Protein AF-A0A946EGB4-F1 (afdb_monomer_lite)

Sequence (97 aa):
ALDGTWSEYKRSTGRFAARRSSIRDAADFIGWYMTETKRRSGVALSDARNQYLAYHEGQGGFMRGTHLKKPWLLAVADKVANRSSTYRRQLKSCGKI

pLDDT: mean 95.58, std 6.67, range [55.81, 98.75]

Foldseek 3Di:
DVVVLVVVVCVVVVVVVQDCPDPVSVVVSLVVQLVVLCVQPVQDSLQQLLSQVCVVLPSVRSVVVVCVVPVVSSVVSVVRNVVSVVVVVVCVVVVND

Structure (mmCIF, N/CA/C/O backbone):
data_AF-A0A946EGB4-F1
#
_entry.id   AF-A0A946EGB4-F1
#
loop_
_atom_site.group_PDB
_atom_site.id
_atom_site.type_symbol
_atom_site.label_atom_id
_atom_site.label_alt_id
_atom_site.label_comp_id
_atom_site.label_asym_id
_atom_site.label_entity_id
_atom_site.label_seq_id
_atom_site.pdbx_PDB_ins_code
_atom_site.Cartn_x
_atom_site.Cartn_y
_atom_site.Cartn_z
_atom_site.occupancy
_atom_site.B_iso_or_equiv
_atom_site.auth_seq_id
_atom_site.auth_comp_id
_atom_site.auth_asym_id
_atom_site.auth_at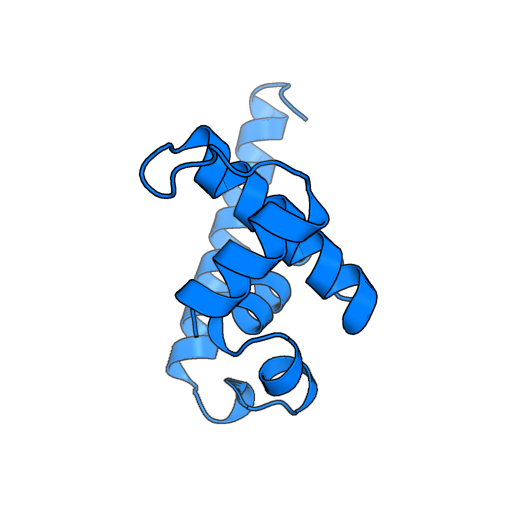om_id
_atom_site.pdbx_PDB_model_num
ATOM 1 N N . ALA A 1 1 ? 1.429 7.017 -14.478 1.00 55.81 1 ALA A N 1
ATOM 2 C CA . ALA A 1 1 ? 1.049 5.738 -13.830 1.00 55.81 1 ALA A CA 1
ATOM 3 C C . ALA A 1 1 ? -0.176 5.892 -12.918 1.00 55.81 1 ALA A C 1
ATOM 5 O O . ALA A 1 1 ? -1.177 5.243 -13.185 1.00 55.81 1 ALA A O 1
ATOM 6 N N . LEU A 1 2 ? -0.154 6.787 -11.915 1.00 58.81 2 LEU A N 1
ATOM 7 C CA . LEU A 1 2 ? -1.267 6.962 -10.960 1.00 58.81 2 LEU A CA 1
ATOM 8 C C . LEU A 1 2 ? -2.611 7.345 -11.620 1.00 58.81 2 LEU A C 1
ATOM 10 O O . LEU A 1 2 ? -3.662 6.860 -11.198 1.00 58.81 2 LEU A O 1
ATOM 14 N N . ASP A 1 3 ? -2.596 8.155 -12.686 1.00 66.75 3 ASP A N 1
ATOM 15 C CA . ASP A 1 3 ? -3.802 8.553 -13.448 1.00 66.75 3 ASP A CA 1
ATOM 16 C C . ASP A 1 3 ? -4.472 7.410 -14.202 1.00 66.75 3 ASP A C 1
ATOM 18 O O . ASP A 1 3 ? -5.704 7.341 -14.240 1.00 66.75 3 ASP A O 1
ATOM 22 N N . GLY A 1 4 ? -3.686 6.450 -1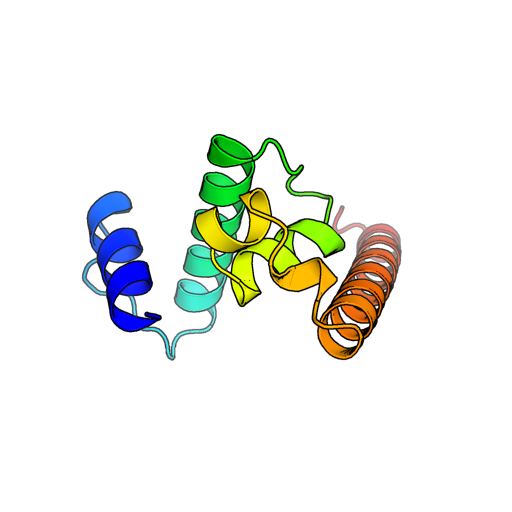4.694 1.00 83.62 4 GLY A N 1
ATOM 23 C CA . GLY A 1 4 ? -4.211 5.242 -15.327 1.00 83.62 4 GLY A CA 1
ATOM 24 C C . GLY A 1 4 ? -4.945 4.356 -14.323 1.00 83.62 4 GLY A C 1
ATOM 25 O O . GLY A 1 4 ? -6.108 4.016 -14.535 1.00 83.62 4 GLY A O 1
ATOM 26 N N . THR A 1 5 ? -4.301 4.064 -13.190 1.00 89.94 5 THR A N 1
ATOM 27 C CA . THR A 1 5 ? -4.838 3.169 -12.153 1.00 89.94 5 THR A CA 1
ATOM 28 C C . THR A 1 5 ? -6.079 3.742 -11.467 1.00 89.94 5 THR A C 1
ATOM 30 O O . THR A 1 5 ? -7.042 3.022 -11.224 1.00 89.94 5 THR A O 1
ATOM 33 N N . TRP A 1 6 ? -6.120 5.052 -11.204 1.00 93.44 6 TRP A N 1
ATOM 34 C CA . TRP A 1 6 ? -7.328 5.687 -10.661 1.00 93.44 6 TRP A CA 1
ATOM 35 C C . TRP A 1 6 ? -8.499 5.645 -11.642 1.00 93.44 6 TRP A C 1
ATOM 37 O O . TRP A 1 6 ? -9.643 5.425 -11.254 1.00 93.44 6 TRP A O 1
ATOM 47 N N . SER A 1 7 ? -8.222 5.851 -12.930 1.00 93.50 7 SER A N 1
ATOM 48 C CA . SER A 1 7 ? -9.255 5.775 -13.961 1.00 93.50 7 SER A CA 1
ATOM 49 C C . SER A 1 7 ? -9.791 4.351 -14.116 1.00 93.50 7 SER A C 1
ATOM 51 O O . SER A 1 7 ? -10.993 4.168 -14.290 1.00 93.50 7 SER A O 1
ATOM 53 N N . GLU A 1 8 ? -8.923 3.343 -14.008 1.00 93.50 8 GLU A N 1
ATOM 54 C CA . GLU A 1 8 ? -9.305 1.929 -13.977 1.00 93.50 8 GLU A CA 1
ATOM 55 C C . GLU A 1 8 ? -10.177 1.593 -12.765 1.00 93.50 8 GLU A C 1
ATOM 57 O O . GLU A 1 8 ? -11.225 0.973 -12.931 1.00 93.50 8 GLU A O 1
ATOM 62 N N . TYR A 1 9 ? -9.819 2.073 -11.576 1.00 95.75 9 TYR A N 1
ATOM 63 C CA . TYR A 1 9 ? -10.669 1.970 -10.391 1.00 95.75 9 TYR A CA 1
ATOM 64 C C . TYR A 1 9 ? -12.059 2.568 -10.631 1.00 95.75 9 TYR A C 1
ATOM 66 O O . TYR A 1 9 ? -13.060 1.882 -10.437 1.00 95.75 9 TYR A O 1
ATOM 74 N N . LYS A 1 10 ? -12.149 3.812 -11.123 1.00 96.38 10 LYS A N 1
ATOM 75 C CA . LYS A 1 10 ? -13.451 4.452 -11.379 1.00 96.38 10 LYS A CA 1
ATOM 76 C C . LYS A 1 10 ? -14.304 3.661 -12.371 1.00 96.38 10 LYS A C 1
ATOM 78 O O . LYS A 1 10 ? -15.504 3.537 -12.161 1.00 96.38 10 LYS A O 1
ATOM 83 N N . ARG A 1 11 ? -13.694 3.119 -13.432 1.00 96.44 11 ARG A N 1
ATOM 84 C CA . ARG A 1 11 ? -14.396 2.287 -14.425 1.00 96.44 11 ARG A CA 1
ATOM 85 C C . ARG A 1 11 ? -14.832 0.941 -13.847 1.00 96.44 11 ARG A C 1
ATOM 87 O O . ARG A 1 11 ? -15.977 0.560 -14.030 1.00 96.44 11 ARG A O 1
ATOM 94 N N . SER A 1 12 ? -13.940 0.242 -13.146 1.00 95.12 12 SER A N 1
ATOM 95 C CA . SER A 1 12 ? -14.206 -1.099 -12.601 1.00 95.12 12 SER A CA 1
ATOM 96 C C . SER A 1 12 ? -15.201 -1.102 -11.440 1.00 95.12 12 SER A C 1
ATOM 98 O O . SER A 1 12 ? -15.878 -2.101 -11.228 1.00 95.12 12 SER A O 1
ATOM 100 N N . THR A 1 13 ? -15.312 0.006 -10.706 1.00 95.94 13 THR A N 1
ATOM 101 C CA . THR A 1 13 ? -16.232 0.143 -9.562 1.00 95.94 13 THR A CA 1
ATOM 102 C C . THR A 1 13 ? -17.490 0.953 -9.880 1.00 95.94 13 THR A C 1
ATOM 104 O O . THR A 1 13 ? -18.360 1.088 -9.025 1.00 95.94 13 THR A O 1
ATOM 107 N N . GLY A 1 14 ? -17.587 1.548 -11.075 1.00 96.31 14 GLY A N 1
ATOM 108 C CA . GLY A 1 14 ? -18.665 2.476 -11.441 1.00 96.31 14 GLY A CA 1
ATOM 109 C C . GLY A 1 14 ? -18.633 3.819 -10.694 1.00 96.31 14 GLY A C 1
ATOM 110 O O . GLY A 1 14 ? -19.537 4.641 -10.846 1.00 96.31 14 GLY A O 1
ATOM 111 N N . ARG A 1 15 ? -17.596 4.094 -9.890 1.00 95.31 15 ARG A N 1
ATOM 112 C CA . ARG A 1 15 ? -17.490 5.293 -9.041 1.00 95.31 15 ARG A CA 1
ATOM 113 C C . ARG A 1 15 ? -16.926 6.500 -9.795 1.00 95.31 15 ARG A C 1
ATOM 115 O O . ARG A 1 15 ? -15.904 7.073 -9.415 1.00 95.31 15 ARG A O 1
ATOM 122 N N . PHE A 1 16 ? -17.585 6.933 -10.867 1.00 94.31 16 PHE A N 1
ATOM 123 C CA . PHE A 1 16 ? -17.084 8.019 -11.726 1.00 94.31 16 PHE A CA 1
ATOM 124 C C . PHE A 1 16 ? -16.906 9.368 -11.010 1.00 94.31 16 PHE A C 1
ATOM 126 O O . PHE A 1 16 ? -16.010 10.134 -11.376 1.00 94.31 16 PHE A O 1
ATOM 133 N N . ALA A 1 17 ? -17.702 9.625 -9.968 1.00 95.94 17 ALA A N 1
ATOM 134 C CA . ALA A 1 17 ? -17.638 10.835 -9.148 1.00 95.94 17 ALA A CA 1
ATOM 135 C C . ALA A 1 17 ? -16.602 10.776 -8.004 1.00 95.94 17 ALA A C 1
ATOM 137 O O . ALA A 1 17 ? -16.459 11.760 -7.276 1.00 95.94 17 ALA A O 1
ATOM 138 N N . ALA A 1 18 ? -15.880 9.658 -7.832 1.00 96.50 18 ALA A N 1
ATOM 139 C CA . ALA A 1 18 ? -14.882 9.508 -6.773 1.00 96.50 18 ALA A CA 1
ATOM 140 C C . ALA A 1 18 ? -13.754 10.541 -6.900 1.00 96.50 18 ALA A C 1
ATOM 142 O O . ALA A 1 18 ? -13.206 10.768 -7.988 1.00 96.50 18 ALA A O 1
ATOM 143 N N . ARG A 1 19 ? -13.355 11.126 -5.766 1.00 95.25 19 ARG A N 1
ATOM 144 C CA . ARG A 1 19 ? -12.336 12.184 -5.704 1.00 95.25 19 ARG A CA 1
ATOM 145 C C . ARG A 1 19 ? -11.124 11.716 -4.913 1.00 95.25 19 ARG A C 1
ATOM 147 O O . ARG A 1 19 ? -11.252 11.359 -3.753 1.00 95.25 19 ARG A O 1
ATOM 154 N N . ARG A 1 20 ? -9.920 11.805 -5.486 1.00 91.88 20 ARG A N 1
ATOM 155 C CA . ARG A 1 20 ? -8.679 11.409 -4.786 1.00 91.88 20 ARG A CA 1
ATOM 156 C C . ARG A 1 20 ? -8.415 12.178 -3.494 1.00 91.88 20 ARG A C 1
ATOM 158 O O . ARG A 1 20 ? -7.774 11.650 -2.597 1.00 91.88 20 ARG A O 1
ATOM 165 N N . SER A 1 21 ? -8.882 13.421 -3.417 1.00 94.38 21 SER A N 1
ATOM 166 C CA . SER A 1 21 ? -8.761 14.261 -2.224 1.00 94.38 21 SER A CA 1
ATOM 167 C C . SER A 1 21 ? -9.723 13.858 -1.101 1.00 94.38 21 SER A C 1
ATOM 169 O O . SER A 1 21 ? -9.536 14.275 0.037 1.00 94.38 21 SER A O 1
ATOM 171 N N . SER A 1 22 ? -10.743 13.045 -1.392 1.00 97.50 22 SER A N 1
ATOM 172 C CA . SER A 1 22 ? -11.635 12.479 -0.382 1.00 97.50 22 SER A CA 1
ATOM 173 C C . SER A 1 22 ? -10.956 11.287 0.279 1.00 97.50 22 SER A C 1
ATOM 175 O O . SER A 1 22 ? -10.682 10.285 -0.380 1.00 97.50 22 SER A O 1
ATOM 177 N N . ILE A 1 23 ? -10.741 11.354 1.597 1.00 96.44 23 ILE A N 1
ATOM 178 C CA . ILE A 1 23 ? -10.152 10.240 2.354 1.00 96.44 23 ILE A CA 1
ATOM 179 C C . ILE A 1 23 ? -10.954 8.942 2.191 1.00 96.44 23 ILE A C 1
ATOM 181 O O . ILE A 1 23 ? -10.373 7.864 2.113 1.00 96.44 23 ILE A O 1
ATOM 185 N N . ARG A 1 24 ? -12.284 9.045 2.069 1.00 97.75 24 ARG A N 1
ATOM 186 C CA . ARG A 1 24 ? -13.170 7.895 1.862 1.00 97.75 24 ARG A CA 1
ATOM 187 C C . ARG A 1 24 ? -12.902 7.217 0.520 1.00 97.75 24 ARG A C 1
ATOM 189 O O . ARG A 1 24 ? -12.734 6.005 0.479 1.00 97.75 24 ARG A O 1
ATOM 196 N N . ASP A 1 25 ? -12.847 7.991 -0.560 1.00 97.62 25 ASP A N 1
ATOM 197 C CA . ASP A 1 25 ? -12.632 7.437 -1.901 1.00 97.62 25 ASP A CA 1
ATOM 198 C C . ASP A 1 25 ? -11.185 6.972 -2.095 1.00 97.62 25 ASP A C 1
ATOM 200 O O . ASP A 1 25 ? -10.941 5.994 -2.797 1.00 97.62 25 ASP A O 1
ATOM 204 N N . ALA A 1 26 ? -10.226 7.654 -1.464 1.00 96.50 26 ALA A N 1
ATOM 205 C CA . ALA A 1 26 ? -8.836 7.228 -1.449 1.00 96.50 26 ALA A CA 1
ATOM 206 C C . ALA A 1 26 ? -8.678 5.885 -0.723 1.00 96.50 26 ALA A C 1
ATOM 208 O O . ALA A 1 26 ? -8.026 4.989 -1.249 1.00 96.50 26 ALA A O 1
ATOM 209 N N . ALA A 1 27 ? -9.301 5.709 0.446 1.00 96.81 27 ALA A N 1
ATOM 210 C CA . ALA A 1 27 ? -9.260 4.444 1.177 1.00 96.81 27 ALA A CA 1
ATOM 211 C C . ALA A 1 27 ? -9.933 3.298 0.399 1.00 96.81 27 ALA A C 1
ATOM 213 O O . ALA A 1 27 ? -9.373 2.203 0.338 1.00 96.81 27 ALA A O 1
ATOM 214 N N . ASP A 1 28 ? -11.078 3.556 -0.242 1.00 97.75 28 ASP A N 1
ATOM 215 C CA . ASP A 1 28 ? -11.769 2.578 -1.098 1.00 97.75 28 ASP A CA 1
ATOM 216 C C . ASP A 1 28 ? -10.887 2.141 -2.278 1.00 97.75 28 ASP A C 1
ATOM 218 O O . ASP A 1 28 ? -10.697 0.950 -2.521 1.00 97.75 28 ASP A O 1
ATOM 222 N N . PHE A 1 29 ? -10.235 3.101 -2.942 1.00 97.06 29 PHE A N 1
ATOM 223 C CA . PHE A 1 29 ? -9.257 2.826 -3.993 1.00 97.06 29 PHE A CA 1
ATOM 224 C C . PHE A 1 29 ? -8.099 1.942 -3.516 1.00 97.06 29 PHE A C 1
ATOM 226 O O . PHE A 1 29 ? -7.713 1.008 -4.222 1.00 97.06 29 PHE A O 1
ATOM 233 N N . ILE A 1 30 ? -7.546 2.203 -2.326 1.00 96.50 30 ILE A N 1
ATOM 234 C CA . ILE A 1 30 ? -6.482 1.364 -1.758 1.00 96.50 30 ILE A CA 1
ATOM 235 C C . ILE A 1 30 ? -6.991 -0.065 -1.519 1.00 96.50 30 ILE A C 1
ATOM 237 O O . ILE A 1 30 ? -6.304 -1.019 -1.885 1.00 96.50 30 ILE A O 1
ATOM 241 N N . GLY A 1 31 ? -8.201 -0.232 -0.973 1.00 97.12 31 GLY A N 1
ATOM 242 C CA . GLY A 1 31 ? -8.817 -1.548 -0.768 1.00 97.12 31 GLY A CA 1
ATOM 243 C C . GLY A 1 31 ? -9.063 -2.308 -2.077 1.00 97.12 31 GLY A C 1
ATOM 244 O O . GLY A 1 31 ? -8.731 -3.494 -2.187 1.00 97.12 31 GLY A O 1
ATOM 245 N N . TRP A 1 32 ? -9.566 -1.614 -3.100 1.00 97.69 32 TRP A N 1
ATOM 246 C CA . TRP A 1 32 ? -9.712 -2.151 -4.453 1.00 97.69 32 TRP A CA 1
ATOM 247 C C . TRP A 1 32 ? -8.361 -2.600 -5.028 1.00 97.69 32 TRP A C 1
ATOM 249 O O . TRP A 1 32 ? -8.228 -3.731 -5.497 1.00 97.69 32 TRP A O 1
ATOM 259 N N . TYR A 1 33 ? -7.322 -1.768 -4.910 1.00 96.94 33 TYR A N 1
ATOM 260 C CA . TYR A 1 33 ? -5.988 -2.087 -5.419 1.00 96.94 33 TYR A CA 1
ATOM 261 C C . TYR A 1 33 ? -5.365 -3.299 -4.710 1.00 96.94 33 TYR A C 1
ATOM 263 O O . TYR A 1 33 ? -4.737 -4.148 -5.349 1.00 96.94 33 TYR A O 1
ATOM 271 N N . MET A 1 34 ? -5.539 -3.410 -3.389 1.00 97.50 34 MET A N 1
ATOM 272 C CA . MET A 1 34 ? -5.065 -4.562 -2.612 1.00 97.50 34 MET A CA 1
ATOM 273 C C . MET A 1 34 ? -5.803 -5.850 -2.993 1.00 97.50 34 MET A C 1
ATOM 275 O O . MET A 1 34 ? -5.191 -6.917 -3.073 1.00 97.50 34 MET A O 1
ATOM 279 N N . THR A 1 35 ? -7.102 -5.756 -3.288 1.00 98.00 35 THR A N 1
ATOM 280 C CA . THR A 1 35 ? -7.903 -6.885 -3.786 1.00 98.00 35 THR A CA 1
ATOM 281 C C . THR A 1 35 ? -7.405 -7.350 -5.150 1.00 98.00 35 THR A C 1
ATOM 283 O O . THR A 1 35 ? -7.191 -8.546 -5.355 1.00 98.00 35 THR A O 1
ATOM 286 N N . GLU A 1 36 ? -7.128 -6.414 -6.055 1.00 97.00 36 GLU A N 1
ATOM 287 C CA . GLU A 1 36 ? -6.572 -6.736 -7.367 1.00 97.00 36 GLU A CA 1
ATOM 288 C C . GLU A 1 36 ? -5.155 -7.317 -7.259 1.00 97.00 36 GLU A C 1
ATOM 290 O O . GLU A 1 36 ? -4.805 -8.266 -7.962 1.00 97.00 36 GLU A O 1
ATOM 295 N N . THR A 1 37 ? -4.357 -6.819 -6.313 1.00 97.44 37 THR A N 1
ATOM 296 C CA . THR A 1 37 ? -3.036 -7.378 -6.007 1.00 97.44 37 THR A CA 1
ATOM 297 C C . THR A 1 37 ? -3.157 -8.824 -5.548 1.00 97.44 37 THR A C 1
ATOM 299 O O . THR A 1 37 ? -2.511 -9.693 -6.128 1.00 97.44 37 THR A O 1
ATOM 302 N N . LYS A 1 38 ? -4.043 -9.112 -4.586 1.00 98.25 38 LYS A N 1
ATOM 303 C CA . LYS A 1 38 ? -4.315 -10.485 -4.141 1.00 98.25 38 LYS A CA 1
ATOM 304 C C . LYS A 1 38 ? -4.727 -11.379 -5.310 1.00 98.25 38 LYS A C 1
ATOM 306 O O . LYS A 1 38 ? -4.218 -12.489 -5.426 1.00 98.25 38 LYS A O 1
ATOM 311 N N . ARG A 1 39 ? -5.617 -10.900 -6.183 1.00 97.00 39 ARG A N 1
ATOM 312 C CA . ARG A 1 39 ? -6.101 -11.659 -7.344 1.00 97.00 39 ARG A CA 1
ATOM 313 C C . ARG A 1 39 ? -4.977 -12.011 -8.323 1.00 97.00 39 ARG A C 1
ATOM 315 O O . ARG A 1 39 ? -4.997 -13.097 -8.890 1.00 97.00 39 ARG A O 1
ATOM 322 N N . ARG A 1 40 ? -4.015 -11.107 -8.537 1.00 95.19 40 ARG A N 1
ATOM 323 C CA . ARG A 1 40 ? -2.933 -11.292 -9.520 1.00 95.19 40 ARG A CA 1
ATOM 324 C C . ARG A 1 40 ? -1.713 -12.031 -8.983 1.00 95.19 40 ARG A C 1
ATOM 326 O O . ARG A 1 40 ? -1.132 -12.811 -9.724 1.00 95.19 40 ARG A O 1
ATOM 333 N N . SER A 1 41 ? -1.300 -11.759 -7.746 1.00 95.38 41 SER A N 1
ATOM 334 C CA . SER A 1 41 ? -0.046 -12.281 -7.184 1.00 95.38 41 SER A CA 1
ATOM 335 C C . SER A 1 41 ? -0.236 -13.269 -6.034 1.00 95.38 41 SER A C 1
ATOM 337 O O . SER A 1 41 ? 0.745 -13.823 -5.549 1.00 95.38 41 SER A O 1
ATOM 339 N N . GLY A 1 42 ? -1.467 -13.470 -5.552 1.00 95.44 42 GLY A N 1
ATOM 340 C CA . GLY A 1 42 ? -1.751 -14.317 -4.390 1.00 95.44 42 GLY A CA 1
ATOM 341 C C . GLY A 1 42 ? -1.380 -13.690 -3.042 1.00 95.44 42 GLY A C 1
ATOM 342 O O . GLY A 1 42 ? -1.621 -14.302 -2.002 1.00 95.44 42 GLY A O 1
ATOM 343 N N . VAL A 1 43 ? -0.837 -12.467 -3.021 1.00 97.38 43 VAL A N 1
ATOM 344 C CA . VAL A 1 43 ? -0.473 -11.775 -1.776 1.00 97.38 43 VAL A CA 1
ATOM 345 C C . VAL A 1 43 ? -1.718 -11.573 -0.914 1.00 97.38 43 VAL A C 1
ATOM 347 O O . VAL A 1 43 ? -2.686 -10.927 -1.320 1.00 97.38 43 VAL A O 1
ATOM 350 N N . ALA A 1 44 ? -1.698 -12.118 0.301 1.00 98.12 44 ALA A N 1
ATOM 351 C CA . ALA A 1 44 ? -2.814 -11.998 1.228 1.00 98.12 44 ALA A CA 1
ATOM 352 C C . ALA A 1 44 ? -3.115 -10.524 1.552 1.00 98.12 44 ALA A C 1
ATOM 354 O O . ALA A 1 44 ? -2.213 -9.693 1.643 1.00 98.12 44 ALA A O 1
ATOM 355 N N . LEU A 1 45 ? -4.385 -10.185 1.798 1.00 97.19 45 LEU A N 1
ATOM 356 C CA . LEU A 1 45 ? -4.762 -8.826 2.227 1.00 97.19 45 LEU A CA 1
ATOM 357 C C . LEU A 1 45 ? -4.128 -8.450 3.576 1.00 97.19 45 LEU A C 1
ATOM 359 O O . LEU A 1 45 ? -3.879 -7.283 3.853 1.00 97.19 45 LEU A O 1
ATOM 363 N N . SER A 1 46 ? -3.842 -9.447 4.415 1.00 96.62 46 SER A N 1
ATOM 364 C CA . SER A 1 46 ? -3.173 -9.268 5.702 1.00 96.62 46 SER A CA 1
ATOM 365 C C . SER A 1 46 ? -1.660 -9.069 5.596 1.00 96.62 46 SER A C 1
ATOM 367 O O . SER A 1 46 ? -1.045 -8.690 6.593 1.00 96.62 46 SER A O 1
ATOM 369 N N . ASP A 1 47 ? -1.059 -9.341 4.436 1.00 98.38 47 ASP A N 1
ATOM 370 C CA . ASP A 1 47 ? 0.375 -9.187 4.194 1.00 98.38 47 ASP A CA 1
ATOM 371 C C . ASP A 1 47 ? 0.688 -7.745 3.773 1.00 98.38 47 ASP A C 1
ATOM 373 O O . ASP A 1 47 ? 0.899 -7.420 2.605 1.00 98.38 47 ASP A O 1
ATOM 377 N N . ALA A 1 48 ? 0.694 -6.849 4.761 1.00 98.31 48 ALA A N 1
ATOM 378 C CA . ALA A 1 48 ? 0.903 -5.422 4.530 1.00 98.31 48 ALA A CA 1
ATOM 379 C C . ALA A 1 48 ? 2.248 -5.110 3.850 1.00 98.31 48 ALA A C 1
ATOM 381 O O . ALA A 1 48 ? 2.341 -4.135 3.105 1.00 98.31 48 ALA A O 1
ATOM 382 N N . ARG A 1 49 ? 3.276 -5.938 4.080 1.00 98.56 49 ARG A N 1
ATOM 383 C CA . ARG A 1 49 ? 4.605 -5.760 3.491 1.00 98.56 49 ARG A CA 1
ATOM 384 C C . ARG A 1 49 ? 4.540 -5.906 1.977 1.00 98.56 49 ARG A C 1
ATOM 386 O O . ARG A 1 49 ? 4.922 -4.996 1.244 1.00 98.56 49 ARG A O 1
ATOM 393 N N . ASN A 1 50 ? 4.034 -7.042 1.509 1.00 98.44 50 ASN A N 1
ATOM 394 C CA . ASN A 1 50 ? 4.000 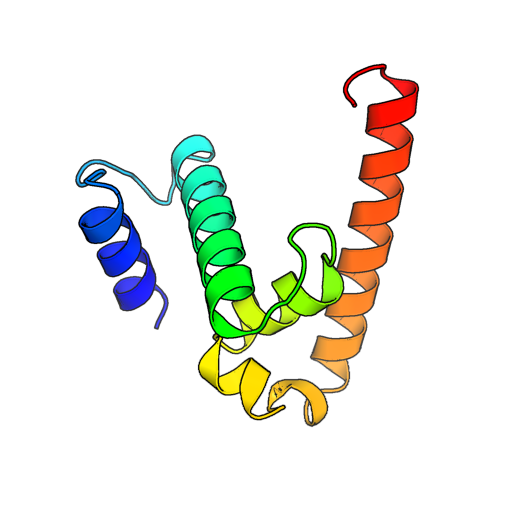-7.339 0.084 1.00 98.44 50 ASN A CA 1
ATOM 395 C C . ASN A 1 50 ? 2.903 -6.546 -0.640 1.00 98.44 50 ASN A C 1
ATOM 397 O O . ASN A 1 50 ? 3.104 -6.158 -1.789 1.00 98.44 50 ASN A O 1
ATOM 401 N N . GLN A 1 51 ? 1.803 -6.197 0.038 1.00 98.44 51 GLN A N 1
ATOM 402 C CA . GLN A 1 51 ? 0.817 -5.248 -0.496 1.00 98.44 51 GLN A CA 1
ATOM 403 C C . GLN A 1 51 ? 1.437 -3.866 -0.749 1.00 98.44 51 GLN A C 1
ATOM 405 O O . GLN A 1 51 ? 1.202 -3.262 -1.795 1.00 98.44 51 GLN A O 1
ATOM 410 N N . TYR A 1 52 ? 2.282 -3.377 0.166 1.00 98.12 52 TYR A N 1
ATOM 411 C CA . TYR A 1 52 ? 2.989 -2.110 -0.018 1.00 98.12 52 TYR A CA 1
ATOM 412 C C . TYR A 1 52 ? 3.980 -2.160 -1.188 1.00 98.12 52 TYR A C 1
ATOM 414 O O . TYR A 1 52 ? 3.999 -1.254 -2.021 1.00 98.12 52 TYR A O 1
ATOM 422 N N . LEU A 1 53 ? 4.768 -3.234 -1.291 1.00 98.31 53 LEU A N 1
ATOM 423 C CA . LEU A 1 53 ? 5.708 -3.423 -2.401 1.00 98.31 53 LEU A CA 1
ATOM 424 C C . LEU A 1 53 ? 4.988 -3.476 -3.755 1.00 98.31 53 LEU A C 1
ATOM 426 O O . LEU A 1 53 ? 5.436 -2.848 -4.714 1.00 98.31 53 LEU A O 1
ATOM 430 N N . ALA A 1 54 ? 3.852 -4.173 -3.825 1.00 97.25 54 ALA A N 1
ATOM 431 C CA . ALA A 1 54 ? 3.012 -4.224 -5.016 1.00 97.25 54 ALA A CA 1
ATOM 432 C C . ALA A 1 54 ? 2.421 -2.863 -5.386 1.00 97.25 54 ALA A C 1
ATOM 434 O O . ALA A 1 54 ? 2.427 -2.501 -6.560 1.00 97.25 54 ALA A O 1
ATOM 435 N N . TYR A 1 55 ? 1.963 -2.092 -4.400 1.00 95.50 55 TYR A N 1
ATOM 436 C CA . TYR A 1 55 ? 1.458 -0.741 -4.626 1.00 95.50 55 TYR A CA 1
ATOM 437 C C . TYR A 1 55 ? 2.545 0.203 -5.152 1.00 95.50 55 TYR A C 1
ATOM 439 O O . TYR A 1 55 ? 2.298 0.983 -6.070 1.00 95.50 55 TYR A O 1
ATOM 447 N N . HIS A 1 56 ? 3.760 0.112 -4.607 1.00 95.56 56 HIS A N 1
ATOM 448 C CA . HIS A 1 56 ? 4.872 0.974 -4.998 1.00 95.56 56 HIS A CA 1
ATOM 449 C C . HIS A 1 56 ? 5.416 0.650 -6.397 1.00 95.56 56 HIS A C 1
ATOM 451 O O . HIS A 1 56 ? 5.625 1.544 -7.214 1.00 95.56 56 HIS A O 1
ATOM 457 N N . GLU A 1 57 ? 5.657 -0.630 -6.688 1.00 95.38 57 GLU A N 1
ATOM 458 C CA . GLU A 1 57 ? 6.247 -1.059 -7.964 1.00 95.38 57 GLU A CA 1
ATOM 459 C C . GLU A 1 57 ? 5.217 -1.219 -9.089 1.00 95.38 57 GLU A C 1
ATOM 461 O O . GLU A 1 57 ? 5.580 -1.377 -10.257 1.00 95.38 57 GLU A O 1
ATOM 466 N N . GLY A 1 58 ? 3.931 -1.240 -8.739 1.00 94.00 58 GLY A N 1
ATOM 467 C CA . GLY A 1 58 ? 2.890 -1.829 -9.566 1.00 94.00 58 GLY A CA 1
ATOM 468 C C . GLY A 1 58 ? 2.926 -3.362 -9.512 1.00 94.00 58 GLY A C 1
ATOM 469 O O . GLY A 1 58 ? 3.987 -3.982 -9.425 1.00 94.00 58 GLY A O 1
ATOM 470 N N . GLN A 1 59 ? 1.761 -4.002 -9.640 1.00 93.81 59 GLN A N 1
ATOM 471 C CA . GLN A 1 59 ? 1.610 -5.466 -9.557 1.00 93.81 59 GLN A CA 1
ATOM 472 C C . GLN A 1 59 ? 2.558 -6.229 -10.500 1.00 93.81 59 GLN A C 1
ATOM 474 O O . GLN A 1 59 ? 3.192 -7.198 -10.093 1.00 93.81 59 GLN A O 1
ATOM 479 N N . GLY A 1 60 ? 2.714 -5.772 -11.749 1.00 94.31 60 GLY A N 1
ATOM 480 C CA . GLY A 1 60 ? 3.631 -6.390 -12.712 1.00 94.31 60 GLY A CA 1
ATOM 481 C C . GLY A 1 60 ? 5.112 -6.237 -12.345 1.00 94.31 60 GLY A C 1
ATOM 482 O O . GLY A 1 60 ? 5.882 -7.178 -12.519 1.00 94.31 60 GLY A O 1
ATOM 483 N N . GLY A 1 61 ? 5.520 -5.074 -11.825 1.00 95.94 61 GLY A N 1
ATOM 484 C CA . GLY A 1 61 ? 6.891 -4.850 -11.349 1.00 95.94 61 GLY A CA 1
ATOM 485 C C . GLY A 1 61 ? 7.201 -5.689 -10.112 1.00 95.94 61 GLY A C 1
ATOM 486 O O . GLY A 1 61 ? 8.234 -6.354 -10.046 1.00 95.94 61 GLY A O 1
ATOM 487 N N . PHE A 1 62 ? 6.247 -5.754 -9.184 1.00 96.94 62 PHE A N 1
ATOM 488 C CA . PHE A 1 62 ? 6.328 -6.602 -8.003 1.00 96.94 62 PHE A CA 1
ATOM 489 C C . PHE A 1 62 ? 6.499 -8.082 -8.348 1.00 96.94 62 PHE A C 1
ATOM 491 O O . PHE A 1 62 ? 7.434 -8.696 -7.844 1.00 96.94 62 PHE A O 1
ATOM 498 N N . MET A 1 63 ? 5.681 -8.627 -9.257 1.00 96.31 63 MET A N 1
ATOM 499 C CA . MET A 1 63 ? 5.815 -10.020 -9.710 1.00 96.31 63 MET A CA 1
ATOM 500 C C . MET A 1 63 ? 7.151 -10.291 -10.415 1.00 96.31 63 MET A C 1
ATOM 502 O O . MET A 1 63 ? 7.690 -11.384 -10.305 1.00 96.31 63 MET A O 1
ATOM 506 N N . ARG A 1 64 ? 7.725 -9.292 -11.098 1.00 97.44 64 ARG A N 1
ATOM 507 C CA . ARG A 1 64 ? 9.079 -9.376 -11.677 1.00 97.44 64 ARG A CA 1
ATOM 508 C C . ARG A 1 64 ? 10.205 -9.160 -10.656 1.00 97.44 64 ARG A C 1
ATOM 510 O O . ARG A 1 64 ? 11.371 -9.168 -11.039 1.00 97.44 64 ARG A O 1
ATOM 517 N N . GLY A 1 65 ? 9.889 -8.917 -9.384 1.00 97.38 65 GLY A N 1
ATOM 518 C CA . GLY A 1 65 ? 10.883 -8.728 -8.329 1.00 97.38 65 GLY A CA 1
ATOM 519 C C . GLY A 1 65 ? 11.654 -7.406 -8.402 1.00 97.38 65 GLY A C 1
ATOM 520 O O . GLY A 1 65 ? 12.748 -7.310 -7.851 1.00 97.38 65 GLY A O 1
ATOM 521 N N . THR A 1 66 ? 11.133 -6.360 -9.057 1.00 96.88 66 THR A N 1
ATOM 522 C CA . THR A 1 66 ? 11.884 -5.096 -9.242 1.00 96.88 66 THR A CA 1
ATOM 523 C C . THR A 1 66 ? 12.228 -4.390 -7.925 1.00 96.88 66 THR A C 1
ATOM 525 O O . THR A 1 66 ? 13.250 -3.709 -7.836 1.00 96.88 66 THR A O 1
ATOM 528 N N . HIS A 1 67 ? 11.433 -4.620 -6.878 1.00 97.38 67 HIS A N 1
ATOM 529 C CA . HIS A 1 67 ? 11.681 -4.132 -5.521 1.00 97.38 67 HIS A CA 1
ATOM 530 C C . HIS A 1 67 ? 12.954 -4.706 -4.884 1.00 97.38 67 HIS A C 1
ATOM 532 O O . HIS A 1 67 ? 13.554 -4.044 -4.042 1.00 97.38 67 HIS A O 1
ATOM 538 N N . LEU A 1 68 ? 13.401 -5.901 -5.289 1.00 96.75 68 LEU A N 1
ATOM 539 C CA . LEU A 1 68 ? 14.588 -6.549 -4.717 1.00 96.75 68 LEU A CA 1
ATOM 540 C C . LEU A 1 68 ? 15.871 -5.752 -4.985 1.00 96.75 68 LEU A C 1
ATOM 542 O O . LEU A 1 68 ? 16.829 -5.838 -4.226 1.00 96.75 68 LEU A O 1
ATOM 546 N N . LYS A 1 69 ? 15.870 -4.920 -6.032 1.00 97.56 69 LYS A N 1
ATOM 547 C CA . LYS A 1 69 ? 16.984 -4.029 -6.387 1.00 97.56 69 LYS A CA 1
ATOM 548 C C . LYS A 1 69 ? 16.964 -2.698 -5.627 1.00 97.56 69 LYS A C 1
ATOM 550 O O . LYS A 1 69 ? 17.799 -1.837 -5.887 1.00 97.56 69 LYS A O 1
ATOM 555 N N . LYS A 1 70 ? 15.999 -2.489 -4.7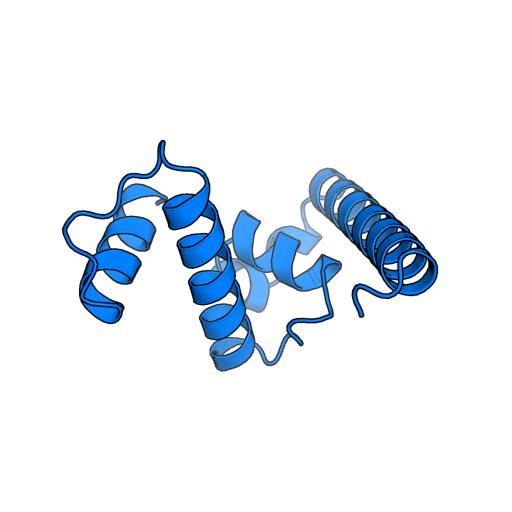24 1.00 98.19 70 LYS A N 1
ATOM 556 C CA . LYS A 1 70 ? 15.777 -1.224 -4.009 1.00 98.19 70 LYS A CA 1
ATOM 557 C C . LYS A 1 70 ? 15.820 -1.462 -2.493 1.00 98.19 70 LYS A C 1
ATOM 559 O O . LYS A 1 70 ? 14.764 -1.537 -1.867 1.00 98.19 70 LYS A O 1
ATOM 564 N N . PRO A 1 71 ? 17.013 -1.541 -1.871 1.00 98.06 71 PRO A N 1
ATOM 565 C CA . PRO A 1 71 ? 17.139 -1.800 -0.432 1.00 98.06 71 PRO A CA 1
ATOM 566 C C . PRO A 1 71 ? 16.338 -0.824 0.438 1.00 98.06 71 PRO A C 1
ATOM 568 O O . PRO A 1 71 ? 15.693 -1.227 1.404 1.00 98.06 71 PRO A O 1
ATOM 571 N N . TRP A 1 72 ? 16.302 0.454 0.049 1.00 98.25 72 TRP A N 1
ATOM 572 C CA . TRP A 1 72 ? 15.511 1.472 0.741 1.00 98.25 72 TRP A CA 1
ATOM 573 C C . TRP A 1 72 ? 14.009 1.144 0.747 1.00 98.25 72 TRP A C 1
ATOM 575 O O . TRP A 1 72 ? 13.334 1.376 1.747 1.00 98.25 72 TRP A O 1
ATOM 585 N N . LEU A 1 73 ? 13.484 0.570 -0.341 1.00 98.44 73 LEU A N 1
ATOM 586 C CA . LEU A 1 73 ? 12.069 0.235 -0.472 1.00 98.44 73 LEU A CA 1
ATOM 587 C C . LEU A 1 73 ? 11.713 -0.975 0.393 1.00 98.44 73 LEU A C 1
ATOM 589 O O . LEU A 1 73 ? 10.664 -0.977 1.034 1.00 98.44 73 LEU A O 1
ATOM 593 N N . LEU A 1 74 ? 12.605 -1.969 0.461 1.00 98.56 74 LEU A N 1
ATOM 594 C CA . LEU A 1 74 ? 12.459 -3.113 1.366 1.00 98.56 74 LEU A CA 1
ATOM 595 C C . LEU A 1 74 ? 12.381 -2.642 2.824 1.00 98.56 74 LEU A C 1
ATOM 597 O O . LEU A 1 74 ? 11.448 -3.008 3.535 1.00 98.56 74 LEU A O 1
ATOM 601 N N . ALA A 1 75 ? 13.279 -1.739 3.228 1.00 98.50 75 ALA A N 1
ATOM 602 C CA . ALA A 1 75 ? 13.279 -1.175 4.575 1.00 98.50 75 ALA A CA 1
ATOM 603 C C . ALA A 1 75 ? 11.992 -0.388 4.894 1.00 98.50 75 ALA A C 1
ATOM 605 O O . ALA A 1 75 ? 11.495 -0.424 6.021 1.00 98.50 75 ALA A O 1
ATOM 606 N N . VAL A 1 76 ? 11.417 0.328 3.920 1.00 98.56 76 VAL A N 1
ATOM 607 C CA . VAL A 1 76 ? 10.121 1.003 4.111 1.00 98.56 76 VAL A CA 1
ATOM 608 C C . VAL A 1 76 ? 8.977 -0.009 4.208 1.00 98.56 76 VAL A C 1
ATOM 610 O O . VAL A 1 76 ? 8.112 0.146 5.071 1.00 98.56 76 VAL A O 1
ATOM 613 N N . ALA A 1 77 ? 8.985 -1.066 3.395 1.00 98.62 77 ALA A N 1
ATOM 614 C CA . ALA A 1 77 ? 7.983 -2.127 3.471 1.00 98.62 77 ALA A CA 1
ATOM 615 C C . ALA A 1 77 ? 7.982 -2.817 4.846 1.00 98.62 77 ALA A C 1
ATOM 617 O O . ALA A 1 77 ? 6.912 -3.076 5.401 1.00 98.62 77 ALA A O 1
ATOM 618 N N . ASP A 1 78 ? 9.158 -3.028 5.442 1.00 98.75 78 ASP A N 1
ATOM 619 C CA . ASP A 1 78 ? 9.286 -3.574 6.798 1.00 98.75 78 ASP A CA 1
ATOM 620 C C . ASP A 1 78 ? 8.697 -2.619 7.852 1.00 98.75 78 ASP A C 1
ATOM 622 O O . ASP A 1 78 ? 7.960 -3.039 8.749 1.00 98.75 78 ASP A O 1
ATOM 626 N N . LYS A 1 79 ? 8.920 -1.303 7.714 1.00 98.75 79 LYS A N 1
ATOM 627 C CA . LYS A 1 79 ? 8.284 -0.291 8.582 1.00 98.75 79 LYS A CA 1
ATOM 628 C C . LYS A 1 79 ? 6.756 -0.314 8.467 1.00 98.75 79 LYS A C 1
ATOM 630 O O . LYS A 1 79 ? 6.064 -0.193 9.480 1.00 98.75 79 LYS A O 1
ATOM 635 N N . VAL A 1 80 ? 6.220 -0.488 7.258 1.00 98.44 80 VAL A N 1
ATOM 636 C CA . VAL A 1 80 ? 4.771 -0.608 7.019 1.00 98.44 80 VAL A CA 1
ATOM 637 C C . VAL A 1 80 ? 4.211 -1.877 7.665 1.00 98.44 80 VAL A C 1
ATOM 639 O O . VAL A 1 80 ? 3.175 -1.814 8.332 1.00 98.44 80 VAL A O 1
ATOM 642 N N . ALA A 1 81 ? 4.912 -3.006 7.549 1.00 98.69 81 ALA A N 1
ATOM 643 C CA . ALA A 1 81 ? 4.531 -4.260 8.195 1.00 98.69 81 ALA A CA 1
ATOM 644 C C . ALA A 1 81 ? 4.466 -4.118 9.725 1.00 98.69 81 ALA A C 1
ATOM 646 O O . ALA A 1 81 ? 3.466 -4.483 10.351 1.00 98.69 81 ALA A O 1
ATOM 647 N N . ASN A 1 82 ? 5.486 -3.492 10.319 1.00 98.69 82 ASN A N 1
ATOM 648 C CA . ASN A 1 82 ? 5.537 -3.225 11.755 1.00 98.69 82 ASN A CA 1
ATOM 649 C C . ASN A 1 82 ? 4.378 -2.332 12.212 1.00 98.69 82 ASN A C 1
ATOM 651 O O . ASN A 1 82 ? 3.704 -2.641 13.198 1.00 98.69 82 ASN A O 1
ATOM 655 N N . ARG A 1 83 ? 4.083 -1.260 11.466 1.00 98.56 83 ARG A N 1
ATOM 656 C CA . ARG A 1 83 ? 2.951 -0.372 11.764 1.00 98.56 83 ARG A CA 1
ATOM 657 C C . ARG A 1 83 ? 1.607 -1.101 11.668 1.00 98.56 83 ARG A C 1
ATOM 659 O O . ARG A 1 83 ? 0.770 -0.925 12.548 1.00 98.56 83 ARG A O 1
ATOM 666 N N . SER A 1 84 ? 1.423 -1.959 10.664 1.00 98.12 84 SER A N 1
ATOM 667 C CA . SER A 1 84 ? 0.221 -2.795 10.524 1.00 98.12 84 SER A CA 1
ATOM 668 C C . SER A 1 84 ? 0.027 -3.726 11.727 1.00 98.12 84 SER A C 1
ATOM 670 O O . SER A 1 84 ? -1.071 -3.818 12.278 1.00 98.12 84 SER A O 1
ATOM 672 N N . SER A 1 85 ? 1.105 -4.356 12.205 1.00 98.25 85 SER A N 1
ATOM 673 C CA . SER A 1 85 ? 1.081 -5.194 13.410 1.00 98.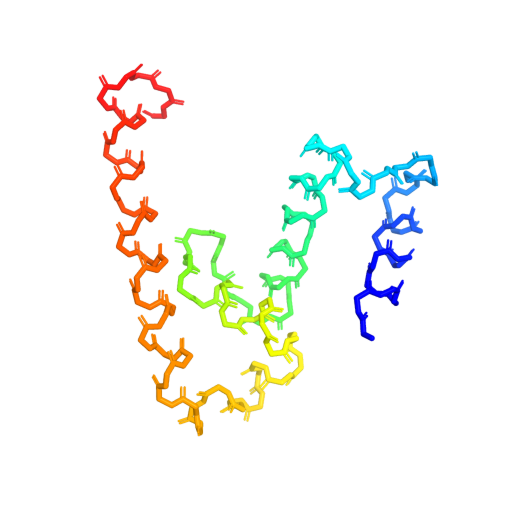25 85 SER A CA 1
ATOM 674 C C . SER A 1 85 ? 0.683 -4.397 14.661 1.00 98.25 85 SER A C 1
ATOM 676 O O . SER A 1 85 ? -0.147 -4.850 15.453 1.00 98.25 85 SER A O 1
ATOM 678 N N . THR A 1 86 ? 1.215 -3.180 14.816 1.00 98.44 86 THR A N 1
ATOM 679 C CA . THR A 1 86 ? 0.844 -2.270 15.911 1.00 98.44 86 THR A CA 1
ATOM 680 C C . THR A 1 86 ? -0.631 -1.890 15.865 1.00 98.44 86 THR A C 1
ATOM 682 O O . THR A 1 86 ? -1.321 -2.063 16.870 1.00 98.44 86 THR A O 1
ATOM 685 N N . TYR A 1 87 ? -1.147 -1.459 14.710 1.00 98.00 87 TYR A N 1
ATOM 686 C CA . TYR A 1 87 ? -2.568 -1.131 14.578 1.00 98.00 87 TYR A CA 1
ATOM 687 C C . TYR A 1 87 ? -3.466 -2.338 14.820 1.00 98.00 87 TYR A C 1
ATOM 689 O O . TYR A 1 87 ? -4.481 -2.207 15.494 1.00 98.00 87 TYR A O 1
ATOM 697 N N . ARG A 1 88 ? -3.077 -3.535 14.369 1.00 97.44 88 ARG A N 1
ATOM 698 C CA . ARG A 1 88 ? -3.828 -4.760 14.668 1.00 97.44 88 ARG A CA 1
ATOM 699 C C . ARG A 1 88 ? -3.941 -5.006 16.173 1.00 97.44 88 ARG A C 1
ATOM 701 O O . ARG A 1 88 ? -5.024 -5.333 16.645 1.00 97.44 88 ARG A O 1
ATOM 708 N N . ARG A 1 89 ? -2.851 -4.848 16.934 1.00 98.25 89 ARG A N 1
ATOM 709 C CA . ARG A 1 89 ? -2.887 -4.982 18.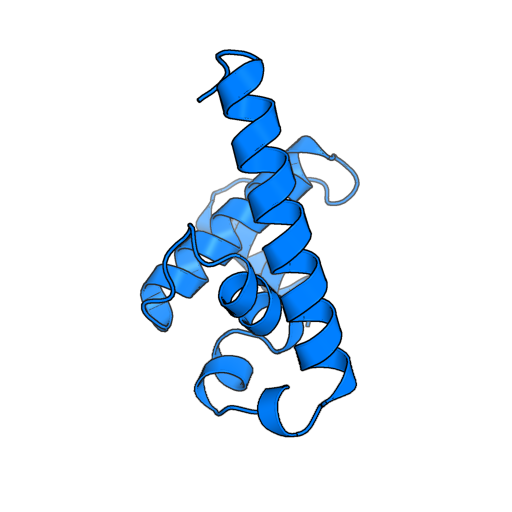403 1.00 98.25 89 ARG A CA 1
ATOM 710 C C . ARG A 1 89 ? -3.785 -3.929 19.048 1.00 98.25 89 ARG A C 1
ATOM 712 O O . ARG A 1 89 ? -4.595 -4.273 19.901 1.00 98.25 89 ARG A O 1
ATOM 719 N N . GLN A 1 90 ? -3.670 -2.674 18.620 1.00 98.38 90 GLN A N 1
ATOM 720 C CA . GLN A 1 90 ? -4.479 -1.575 19.152 1.00 98.38 90 GLN A CA 1
ATOM 721 C C . GLN A 1 90 ? -5.970 -1.776 18.862 1.00 98.38 90 GLN A C 1
ATOM 723 O O . GLN A 1 90 ? -6.787 -1.656 19.766 1.00 98.38 90 GLN A O 1
ATOM 728 N N . LEU A 1 91 ? -6.331 -2.166 17.638 1.00 98.06 91 LEU A N 1
ATOM 729 C CA . LEU A 1 91 ? -7.723 -2.423 17.267 1.00 98.06 91 LEU A CA 1
ATOM 730 C C . LEU A 1 91 ? -8.328 -3.582 18.068 1.00 98.06 91 LEU A C 1
ATOM 732 O O . LEU A 1 91 ? -9.458 -3.447 18.530 1.00 98.06 91 LEU A O 1
ATOM 736 N N . LYS A 1 92 ? -7.568 -4.664 18.299 1.00 97.81 92 LYS A N 1
ATOM 737 C CA . LYS A 1 92 ? -7.983 -5.757 19.197 1.00 97.81 92 LYS A CA 1
ATOM 738 C C . LYS A 1 92 ? -8.208 -5.262 20.623 1.00 97.81 92 LYS A C 1
ATOM 740 O O . LYS A 1 92 ? -9.238 -5.545 21.220 1.00 97.81 92 LYS A O 1
ATOM 745 N N . SER A 1 93 ? -7.274 -4.472 21.154 1.00 97.94 93 SER A N 1
ATOM 746 C CA . SER A 1 93 ? -7.399 -3.873 22.490 1.00 97.94 93 SER A CA 1
ATOM 747 C C . SER A 1 93 ? -8.619 -2.957 22.620 1.00 97.94 93 SER A C 1
ATOM 749 O O . SER A 1 93 ? -9.161 -2.826 23.711 1.00 97.94 93 SER A O 1
ATOM 751 N N . CYS A 1 94 ? -9.041 -2.314 21.532 1.00 97.94 94 CYS A N 1
ATOM 752 C CA . CYS A 1 94 ? -10.219 -1.450 21.496 1.00 97.94 94 CYS A CA 1
ATOM 753 C C . CYS A 1 94 ? -11.521 -2.193 21.132 1.00 97.94 94 CYS A C 1
ATOM 755 O O . CYS A 1 94 ? -12.544 -1.533 20.939 1.00 97.94 94 CYS A O 1
ATOM 757 N N . GLY A 1 95 ? -11.489 -3.523 20.964 1.00 96.75 95 GLY A N 1
ATOM 758 C CA . GLY A 1 95 ? -12.648 -4.325 20.550 1.00 96.75 95 GLY A CA 1
ATOM 759 C C . GLY A 1 95 ? -13.191 -3.959 19.164 1.00 96.75 95 GLY A C 1
ATOM 760 O O . GLY A 1 95 ? -14.394 -4.036 18.928 1.00 96.75 95 GLY A O 1
ATOM 761 N N . LYS A 1 96 ? -12.331 -3.468 18.263 1.00 95.38 96 LYS A N 1
ATOM 762 C CA . LYS A 1 96 ? -12.708 -3.085 16.890 1.00 95.38 96 LYS A CA 1
ATOM 763 C C . LYS A 1 96 ? -12.489 -4.206 15.874 1.00 95.38 96 LYS A C 1
ATOM 765 O O . LYS A 1 96 ? -13.029 -4.103 14.775 1.00 95.38 96 LYS A O 1
ATOM 770 N N . ILE A 1 97 ? -11.707 -5.226 16.240 1.00 93.62 97 ILE A N 1
ATOM 771 C CA . ILE A 1 97 ? -11.489 -6.495 15.522 1.00 93.62 97 ILE A CA 1
ATOM 772 C C . ILE A 1 97 ? -11.232 -7.629 16.514 1.00 93.62 97 ILE A C 1
ATOM 774 O O . ILE A 1 97 ? -10.886 -7.308 17.675 1.00 93.62 97 ILE A O 1
#

Radius of gyration: 14.58 Å; chains: 1; bounding box: 36×29×38 Å

Secondary structure (DSSP, 8-state):
-HHHHHHHHHHHH--TT--TTSHHHHHHHHHHHHHHHHHHH---TT-HHHHHHHHHH-HHHHHTTGGGG-HHHHHHHHHHHHHHHHHHHHHHHTT--